Protein AF-A0A9E5EMY8-F1 (afdb_monomer)

Secondary structure (DSSP, 8-state):
-PPPTTGGGSTT------SPPPSSPPP-------HHHHHHHHHT-TTHHHHHHHHHHHHHHHHTT--

Radius of gyration: 20.36 Å; Cα contacts (8 Å, |Δi|>4): 6; chains: 1; bounding box: 60×42×33 Å

pLDDT: mean 76.35, std 15.52, range [46.22, 93.94]

Sequence (67 aa):
MSDPYWVSRFEKATLTRGRPKLETPKVSTTIRFDADVLARFRAGGAGWQSRINDALRQWLSEHASDS

Structure (mmCIF, N/CA/C/O backbone):
data_AF-A0A9E5EMY8-F1
#
_entry.id   AF-A0A9E5EMY8-F1
#
loop_
_atom_site.group_PDB
_atom_site.id
_atom_site.type_symbol
_atom_site.label_atom_id
_atom_site.label_alt_id
_atom_site.label_comp_id
_atom_site.label_asym_id
_atom_site.label_entity_id
_atom_site.label_seq_id
_atom_site.pdbx_PDB_ins_code
_atom_site.Cartn_x
_atom_site.Cartn_y
_atom_site.Cartn_z
_atom_site.occupancy
_atom_site.B_iso_or_equiv
_atom_site.auth_seq_id
_atom_site.auth_comp_id
_atom_site.auth_asym_id
_atom_site.auth_atom_id
_atom_site.pdbx_PDB_model_num
ATOM 1 N N . MET A 1 1 ? 45.725 12.410 -4.694 1.00 46.22 1 MET A N 1
ATOM 2 C CA . MET A 1 1 ? 44.602 11.455 -4.790 1.00 46.22 1 MET A CA 1
ATOM 3 C C . MET A 1 1 ? 43.380 12.267 -5.171 1.00 46.22 1 MET A C 1
ATOM 5 O O . MET A 1 1 ? 43.117 13.240 -4.483 1.00 46.22 1 MET A O 1
ATOM 9 N N . SER A 1 2 ? 42.751 11.966 -6.306 1.00 52.31 2 SER A N 1
ATOM 10 C CA . SER A 1 2 ? 41.653 12.766 -6.866 1.00 52.31 2 SER A CA 1
ATOM 11 C C . SER A 1 2 ? 40.357 12.559 -6.082 1.00 52.31 2 SER A C 1
ATOM 13 O O . SER A 1 2 ? 40.006 11.417 -5.785 1.00 52.31 2 SER A O 1
ATOM 15 N N . ASP A 1 3 ? 39.653 13.647 -5.777 1.00 51.50 3 ASP A N 1
ATOM 16 C CA . ASP A 1 3 ? 38.339 13.607 -5.135 1.00 51.50 3 ASP A CA 1
ATOM 17 C C . ASP A 1 3 ? 37.327 12.796 -5.974 1.00 51.50 3 ASP A C 1
ATOM 19 O O . ASP A 1 3 ? 37.283 12.945 -7.202 1.00 51.50 3 ASP A O 1
ATOM 23 N N . PRO A 1 4 ? 36.499 11.923 -5.361 1.00 63.22 4 PRO A N 1
ATOM 24 C CA . PRO A 1 4 ? 35.508 11.140 -6.090 1.00 63.22 4 PRO A CA 1
ATOM 25 C C . PRO A 1 4 ? 34.447 12.031 -6.748 1.00 63.22 4 PRO A C 1
ATOM 27 O O . PRO A 1 4 ? 33.817 12.864 -6.098 1.00 63.22 4 PRO A O 1
ATOM 30 N N . TYR A 1 5 ? 34.162 11.769 -8.024 1.00 62.81 5 TYR A N 1
ATOM 31 C CA . TYR A 1 5 ? 33.194 12.474 -8.883 1.00 62.81 5 TYR A CA 1
ATOM 32 C C . TYR A 1 5 ? 31.733 12.508 -8.372 1.00 62.81 5 TYR A C 1
ATOM 34 O O . TYR A 1 5 ? 30.872 13.124 -8.998 1.00 62.81 5 TYR A O 1
ATOM 42 N N . TRP A 1 6 ? 31.435 11.875 -7.237 1.00 55.66 6 TRP A N 1
ATOM 43 C CA . TRP A 1 6 ? 30.145 11.974 -6.551 1.00 55.66 6 TRP A CA 1
ATOM 44 C C . TRP A 1 6 ? 30.043 13.177 -5.599 1.00 55.66 6 TRP A C 1
ATOM 46 O O . TRP A 1 6 ? 28.932 13.563 -5.243 1.00 55.66 6 TRP A O 1
ATOM 56 N N . VAL A 1 7 ? 31.163 13.803 -5.216 1.00 57.81 7 VAL A N 1
ATOM 57 C CA . VAL A 1 7 ? 31.178 14.931 -4.264 1.00 57.81 7 VAL A CA 1
ATOM 58 C C . VAL A 1 7 ? 30.762 16.252 -4.937 1.00 57.81 7 VAL A C 1
ATOM 60 O O . VAL A 1 7 ? 30.055 17.054 -4.335 1.00 57.81 7 VAL A O 1
ATOM 63 N N . SER A 1 8 ? 31.057 16.447 -6.228 1.00 57.25 8 SER A N 1
ATOM 64 C CA . SER A 1 8 ? 30.784 17.709 -6.948 1.00 57.25 8 SER A CA 1
ATOM 65 C C . SER A 1 8 ? 29.338 17.913 -7.429 1.00 57.25 8 SER A C 1
ATOM 67 O O . SER A 1 8 ? 29.044 18.932 -8.052 1.00 57.25 8 SER A O 1
ATOM 69 N N . ARG A 1 9 ? 28.406 16.983 -7.168 1.00 55.75 9 ARG A N 1
ATOM 70 C CA . ARG A 1 9 ? 26.998 17.134 -7.598 1.00 55.75 9 ARG A CA 1
ATOM 71 C C . ARG A 1 9 ? 26.083 17.762 -6.540 1.00 55.75 9 ARG A C 1
ATOM 73 O O . ARG A 1 9 ? 24.966 18.151 -6.873 1.00 55.75 9 ARG A O 1
ATOM 80 N N . PHE A 1 10 ? 26.539 17.905 -5.296 1.00 54.50 10 PHE A N 1
ATOM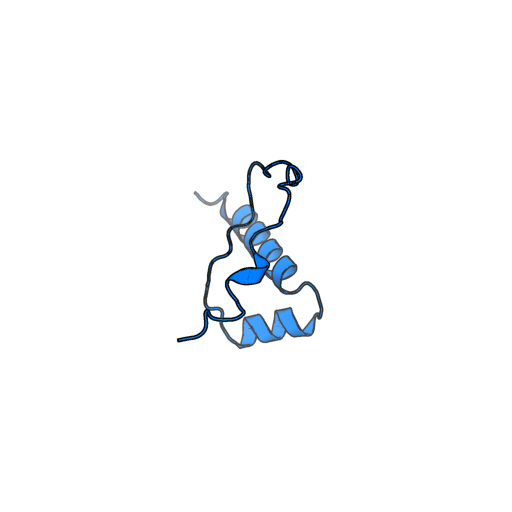 81 C CA . PHE A 1 10 ? 25.691 18.380 -4.194 1.00 54.50 10 PHE A CA 1
ATOM 82 C C . PHE A 1 10 ? 25.826 19.877 -3.871 1.00 54.50 10 PHE A C 1
ATOM 84 O O . PHE A 1 10 ? 25.057 20.389 -3.064 1.00 54.50 10 PHE A O 1
ATOM 91 N N . GLU A 1 11 ? 26.733 20.609 -4.522 1.00 54.41 11 GLU A N 1
ATOM 92 C CA . GLU A 1 11 ? 27.095 21.973 -4.097 1.00 54.41 11 GLU A CA 1
ATOM 93 C C . GLU A 1 11 ? 26.167 23.092 -4.620 1.00 54.41 11 GLU A C 1
ATOM 95 O O . GLU A 1 11 ? 26.271 24.239 -4.195 1.00 54.41 11 GLU A O 1
ATOM 100 N N . LYS A 1 12 ? 25.218 22.792 -5.521 1.00 56.88 12 LYS A N 1
ATOM 101 C CA . LYS A 1 12 ? 24.288 23.799 -6.080 1.00 56.88 12 LYS A CA 1
ATOM 102 C C . LYS A 1 12 ? 22.850 23.302 -6.238 1.00 56.88 12 LYS A C 1
ATOM 104 O O . LYS A 1 12 ? 22.251 23.435 -7.301 1.00 56.88 12 LYS A O 1
ATOM 109 N N . ALA A 1 13 ? 22.267 22.755 -5.175 1.00 55.03 13 ALA A N 1
ATOM 110 C CA . ALA A 1 13 ? 20.815 22.602 -5.093 1.00 55.03 13 ALA A CA 1
ATOM 111 C C . ALA A 1 13 ? 20.241 23.721 -4.215 1.00 55.03 13 ALA A C 1
ATOM 113 O O . ALA A 1 13 ? 20.223 23.635 -2.989 1.00 55.03 13 ALA A O 1
ATOM 114 N N . THR A 1 14 ? 19.784 24.798 -4.850 1.00 56.69 14 THR A N 1
ATOM 115 C CA . THR A 1 14 ? 18.906 25.790 -4.228 1.00 56.69 14 THR A CA 1
ATOM 116 C C . THR A 1 14 ? 17.681 25.067 -3.664 1.00 56.69 14 THR A C 1
ATOM 118 O O . THR A 1 14 ? 16.912 24.453 -4.401 1.00 56.69 14 THR A O 1
ATOM 121 N N . LEU A 1 15 ? 17.519 25.095 -2.339 1.00 58.44 15 LEU A N 1
ATOM 122 C CA . LEU A 1 15 ? 16.405 24.472 -1.623 1.00 58.44 15 LEU A CA 1
ATOM 123 C C . LEU A 1 15 ? 15.102 25.230 -1.921 1.00 58.44 15 LEU A C 1
ATOM 125 O O . LEU A 1 15 ? 14.623 26.026 -1.113 1.00 58.44 15 LEU A O 1
ATOM 129 N N . THR A 1 16 ? 14.509 24.998 -3.092 1.00 58.31 16 THR A N 1
ATOM 130 C CA . THR A 1 16 ? 13.117 25.361 -3.350 1.00 58.31 16 THR A CA 1
ATOM 131 C C . THR A 1 16 ? 12.270 24.617 -2.325 1.00 58.31 16 THR A C 1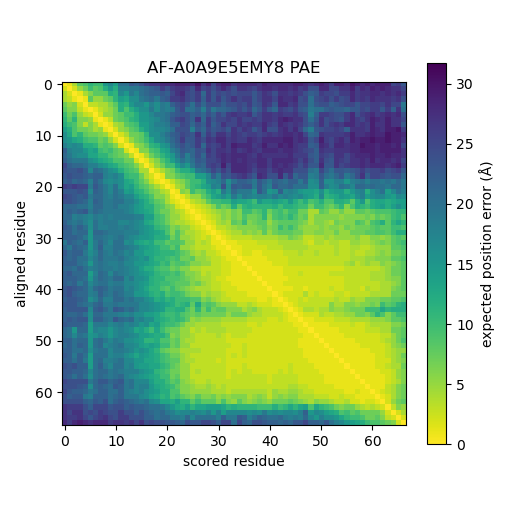
ATOM 133 O O . THR A 1 16 ? 12.254 23.387 -2.313 1.00 58.31 16 THR A O 1
ATOM 136 N N . ARG A 1 17 ? 11.622 25.370 -1.424 1.00 59.31 17 ARG A N 1
ATOM 137 C CA . ARG A 1 17 ? 10.715 24.865 -0.382 1.00 59.31 17 ARG A CA 1
ATOM 138 C C . ARG A 1 17 ? 9.854 23.737 -0.954 1.00 59.31 17 ARG A C 1
ATOM 140 O O . ARG A 1 17 ? 9.012 23.974 -1.817 1.00 59.31 17 ARG A O 1
ATOM 147 N N . GLY A 1 18 ? 10.131 22.513 -0.511 1.00 65.88 18 GLY A N 1
ATOM 148 C CA . GLY A 1 18 ? 9.442 21.321 -0.989 1.00 65.88 18 GLY A CA 1
ATOM 149 C C . GLY A 1 18 ? 7.938 21.371 -0.716 1.00 65.88 18 GLY A C 1
ATOM 150 O O . GLY A 1 18 ? 7.464 22.166 0.099 1.00 65.88 18 GLY A O 1
ATOM 151 N N . ARG A 1 19 ? 7.199 20.488 -1.405 1.00 60.81 19 ARG A N 1
ATOM 152 C CA . ARG A 1 19 ? 5.769 20.200 -1.189 1.00 60.81 19 ARG A CA 1
ATOM 153 C C . ARG A 1 19 ? 5.457 20.172 0.322 1.00 60.81 19 ARG A C 1
ATOM 155 O O . ARG A 1 19 ? 6.251 19.582 1.058 1.00 60.81 19 ARG A O 1
ATOM 162 N N . PRO A 1 20 ? 4.344 20.781 0.786 1.00 68.62 20 PRO A N 1
ATOM 163 C CA . PRO A 1 20 ? 3.978 20.780 2.201 1.00 68.62 20 PRO A CA 1
ATOM 164 C C . PRO A 1 20 ? 4.081 19.368 2.780 1.00 68.62 20 PRO A C 1
ATOM 166 O O . PRO A 1 20 ? 3.680 18.397 2.130 1.00 68.62 20 PRO A O 1
ATOM 169 N N . LYS A 1 21 ? 4.670 19.257 3.978 1.00 60.12 21 LYS A N 1
ATOM 170 C CA . LYS A 1 21 ? 4.771 17.983 4.696 1.00 60.12 21 LYS A CA 1
ATOM 171 C C . LYS A 1 21 ? 3.359 17.424 4.847 1.00 60.12 21 LYS A C 1
ATOM 173 O O . LYS A 1 21 ? 2.509 18.063 5.455 1.00 60.12 21 LYS A O 1
ATOM 178 N N . LEU A 1 22 ? 3.119 16.258 4.254 1.00 65.12 22 LEU A N 1
ATOM 179 C CA . LEU A 1 22 ? 1.880 15.517 4.449 1.00 65.12 22 LEU A CA 1
ATOM 180 C C . LEU A 1 22 ? 1.786 15.158 5.939 1.00 65.12 22 LEU A C 1
ATOM 182 O O . LEU A 1 22 ? 2.772 14.671 6.490 1.00 65.12 22 LEU A O 1
ATOM 186 N N . GLU A 1 23 ? 0.641 15.397 6.581 1.00 62.50 23 GLU A N 1
ATOM 187 C CA . GLU A 1 23 ? 0.465 15.150 8.024 1.00 62.50 23 GLU A CA 1
ATOM 188 C C . GLU A 1 23 ? 0.661 13.671 8.393 1.00 62.50 23 GLU A C 1
ATOM 190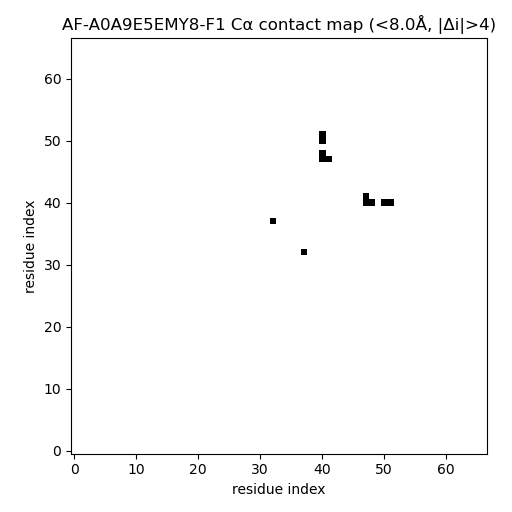 O O . GLU A 1 23 ? 1.142 13.351 9.475 1.00 62.50 23 GLU A O 1
ATOM 195 N N . THR A 1 24 ? 0.365 12.761 7.461 1.00 67.25 24 THR A N 1
ATOM 196 C CA . THR A 1 24 ? 0.566 11.313 7.609 1.00 67.25 24 THR A CA 1
ATOM 197 C C . THR A 1 24 ? 1.277 10.739 6.377 1.00 67.25 24 THR A C 1
ATOM 199 O O . THR A 1 24 ? 0.645 10.229 5.448 1.00 67.25 24 THR A O 1
ATOM 202 N N . PRO A 1 25 ? 2.616 10.850 6.296 1.00 72.94 25 PRO A N 1
ATOM 203 C CA . PRO A 1 25 ? 3.361 10.324 5.160 1.00 72.94 25 PRO A CA 1
ATOM 204 C C . PRO A 1 25 ? 3.282 8.792 5.118 1.00 72.94 25 PRO A C 1
ATOM 206 O O . PRO A 1 25 ? 3.293 8.121 6.150 1.00 72.94 25 PRO A O 1
ATOM 209 N N . LYS A 1 26 ? 3.253 8.220 3.907 1.00 76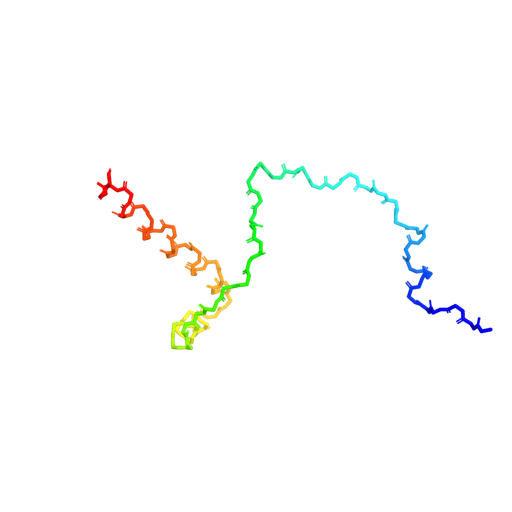.69 26 LYS A N 1
ATOM 210 C CA . LYS A 1 26 ? 3.422 6.772 3.728 1.00 76.69 26 LYS A CA 1
ATOM 211 C C . LYS A 1 26 ? 4.808 6.380 4.240 1.00 76.69 26 LYS A C 1
ATOM 213 O O . LYS A 1 26 ? 5.811 6.898 3.750 1.00 76.69 26 LYS A O 1
ATOM 218 N N . VAL A 1 27 ? 4.861 5.468 5.203 1.00 80.38 27 VAL A N 1
ATOM 219 C CA . VAL A 1 27 ? 6.123 4.947 5.731 1.00 80.38 27 VAL A CA 1
ATOM 220 C C . VAL A 1 27 ? 6.583 3.800 4.834 1.00 80.38 27 VAL A C 1
ATOM 222 O O . VAL A 1 27 ? 5.849 2.840 4.613 1.00 80.38 27 VAL A O 1
ATOM 225 N N . SER A 1 28 ? 7.789 3.920 4.277 1.00 77.25 28 SER A N 1
ATOM 226 C CA . SER A 1 28 ? 8.411 2.838 3.513 1.00 77.25 28 SER A CA 1
ATOM 227 C C . SER A 1 28 ? 9.011 1.828 4.484 1.00 77.25 28 SER A C 1
ATOM 229 O O . SER A 1 28 ? 10.024 2.112 5.122 1.00 77.25 28 SER A O 1
ATOM 231 N N . THR A 1 29 ? 8.409 0.646 4.569 1.00 77.31 29 THR A N 1
ATOM 232 C CA . THR A 1 29 ? 8.893 -0.455 5.409 1.00 77.31 29 THR A CA 1
ATOM 233 C C . THR A 1 29 ? 9.114 -1.700 4.559 1.00 77.31 29 THR A C 1
ATOM 235 O O . THR A 1 29 ? 8.327 -2.005 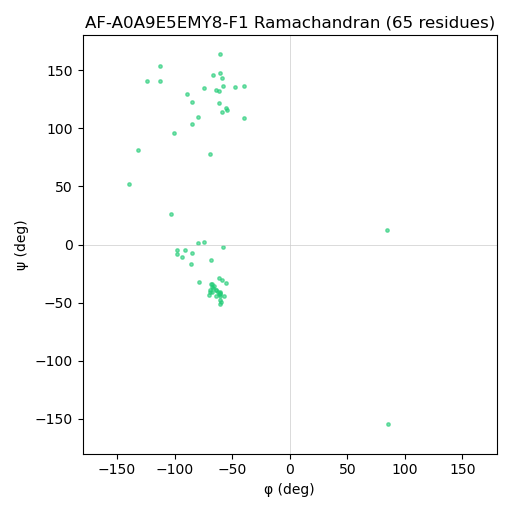3.663 1.00 77.31 29 THR A O 1
ATOM 238 N N . THR A 1 30 ? 10.189 -2.435 4.845 1.00 81.06 30 THR A N 1
ATOM 239 C CA . THR A 1 30 ? 10.483 -3.713 4.189 1.00 81.06 30 THR A CA 1
ATOM 240 C C . THR A 1 30 ? 9.738 -4.832 4.909 1.00 81.06 30 THR A C 1
ATOM 242 O O . THR A 1 30 ? 10.145 -5.256 5.987 1.00 81.06 30 THR A O 1
ATOM 245 N N . ILE A 1 31 ? 8.649 -5.311 4.309 1.00 86.00 31 ILE A N 1
ATOM 246 C CA . ILE A 1 31 ? 7.861 -6.456 4.785 1.00 86.00 31 ILE A CA 1
ATOM 247 C C . ILE A 1 31 ? 8.019 -7.595 3.775 1.00 86.00 31 ILE A C 1
ATOM 249 O O . ILE A 1 31 ? 8.064 -7.358 2.565 1.00 86.00 31 ILE A O 1
ATOM 253 N N . ARG A 1 32 ? 8.132 -8.832 4.266 1.00 87.75 32 ARG A N 1
ATOM 254 C CA . ARG A 1 32 ? 8.132 -10.029 3.418 1.00 87.75 32 ARG A CA 1
ATOM 255 C C . ARG A 1 32 ? 6.694 -10.502 3.227 1.00 87.75 32 ARG A C 1
ATOM 257 O O . ARG A 1 32 ? 5.975 -10.662 4.204 1.00 87.75 32 ARG A O 1
ATOM 264 N N . PHE A 1 33 ? 6.315 -10.722 1.976 1.00 87.69 33 PHE A N 1
ATOM 265 C CA . PHE A 1 33 ? 5.050 -11.338 1.589 1.00 87.69 33 PHE A CA 1
ATOM 266 C C . PHE A 1 33 ? 5.335 -12.697 0.961 1.00 87.69 33 PHE A C 1
ATOM 268 O O . PHE A 1 33 ? 6.400 -12.880 0.360 1.00 87.69 33 PHE A O 1
ATOM 275 N N . ASP A 1 34 ? 4.373 -13.607 1.047 1.00 92.88 34 ASP A N 1
ATOM 276 C CA . ASP A 1 34 ? 4.430 -14.863 0.312 1.00 92.88 34 ASP A CA 1
ATOM 277 C C . ASP A 1 34 ? 4.477 -14.623 -1.205 1.00 92.88 34 ASP A C 1
ATOM 279 O O . ASP A 1 34 ? 3.946 -13.641 -1.748 1.00 92.88 34 ASP A O 1
ATOM 283 N N . ALA A 1 35 ? 5.177 -15.517 -1.904 1.00 91.75 35 ALA A N 1
ATOM 284 C CA . ALA A 1 35 ? 5.458 -15.365 -3.327 1.00 91.75 35 ALA A CA 1
ATOM 285 C C . ALA A 1 35 ? 4.187 -15.441 -4.187 1.00 91.75 35 ALA A C 1
ATOM 287 O O . ALA A 1 35 ? 4.068 -14.721 -5.180 1.00 91.75 35 ALA A O 1
ATOM 288 N N . ASP A 1 36 ? 3.227 -16.277 -3.799 1.00 93.94 36 ASP A N 1
ATOM 289 C CA . ASP A 1 36 ? 1.944 -16.451 -4.476 1.00 93.94 36 ASP A CA 1
ATOM 290 C C . ASP A 1 36 ? 1.051 -15.210 -4.322 1.00 93.94 36 ASP A C 1
ATOM 292 O O . ASP A 1 36 ? 0.450 -14.753 -5.300 1.00 93.94 36 ASP A O 1
ATOM 296 N N . VAL A 1 37 ? 1.035 -14.601 -3.133 1.00 91.31 37 VAL A N 1
ATOM 297 C CA . VAL A 1 37 ? 0.327 -13.344 -2.864 1.00 91.31 37 VAL A CA 1
ATOM 298 C C . VAL A 1 37 ? 0.884 -12.240 -3.760 1.00 91.31 37 VAL A C 1
ATOM 300 O O . VAL A 1 37 ? 0.137 -11.592 -4.498 1.00 91.31 37 VAL A O 1
ATOM 303 N N . LEU A 1 38 ? 2.210 -12.065 -3.784 1.00 90.44 38 LEU A N 1
ATOM 304 C CA . LEU A 1 38 ? 2.848 -11.082 -4.663 1.00 90.44 38 LEU A CA 1
ATOM 305 C C . LEU A 1 38 ? 2.575 -11.357 -6.142 1.00 90.44 38 LEU A C 1
ATOM 307 O O . LEU A 1 38 ? 2.328 -10.409 -6.889 1.00 90.44 38 LEU A O 1
ATOM 311 N N . ALA A 1 39 ? 2.606 -12.620 -6.571 1.00 92.62 39 ALA A N 1
ATOM 312 C CA . ALA A 1 39 ? 2.324 -12.995 -7.951 1.00 92.62 39 ALA A CA 1
ATOM 313 C C . ALA A 1 39 ? 0.901 -12.588 -8.363 1.00 92.62 39 ALA A C 1
ATOM 315 O O . ALA A 1 39 ? 0.729 -11.967 -9.412 1.00 92.62 39 ALA A O 1
ATOM 316 N N . ARG A 1 40 ? -0.102 -12.836 -7.510 1.00 93.50 40 ARG A N 1
ATOM 317 C CA . ARG A 1 40 ? -1.501 -12.439 -7.752 1.00 93.50 40 ARG A CA 1
ATOM 318 C C . ARG A 1 40 ? -1.656 -10.927 -7.895 1.00 93.50 40 ARG A C 1
ATOM 320 O O . ARG A 1 40 ? -2.271 -10.456 -8.851 1.00 93.50 40 ARG A O 1
ATOM 327 N N . PHE A 1 41 ? -1.065 -10.148 -6.989 1.00 91.31 41 PHE A N 1
ATOM 328 C CA . PHE A 1 41 ? -1.161 -8.687 -7.054 1.00 91.31 41 PHE A CA 1
ATOM 329 C C . PHE A 1 41 ? -0.422 -8.112 -8.272 1.00 91.31 41 PHE A C 1
ATOM 331 O O . PHE A 1 41 ? -0.945 -7.212 -8.941 1.00 91.31 41 PHE A O 1
ATOM 338 N N . ARG A 1 42 ? 0.762 -8.650 -8.596 1.00 89.81 42 ARG A N 1
ATOM 339 C CA . ARG A 1 42 ? 1.566 -8.241 -9.760 1.00 89.81 42 ARG A CA 1
ATOM 340 C C . ARG A 1 42 ? 0.916 -8.611 -11.089 1.00 89.81 42 ARG A C 1
ATOM 342 O O . ARG A 1 42 ? 1.041 -7.833 -12.031 1.00 89.81 42 ARG A O 1
ATOM 349 N N . ALA A 1 43 ? 0.198 -9.733 -11.164 1.00 92.06 43 ALA A N 1
ATOM 350 C CA . ALA A 1 43 ? -0.524 -10.146 -12.369 1.00 92.06 43 ALA A CA 1
ATOM 351 C C . ALA A 1 43 ? -1.557 -9.098 -12.816 1.00 92.06 43 ALA A C 1
ATOM 353 O O . ALA A 1 43 ? -1.769 -8.911 -14.008 1.00 92.06 43 ALA A O 1
ATOM 354 N N . GLY A 1 44 ? -2.136 -8.343 -11.875 1.00 82.56 44 GLY A N 1
ATOM 355 C CA . GLY A 1 44 ? -3.031 -7.232 -12.201 1.00 82.56 44 GLY A CA 1
ATOM 356 C C . GLY A 1 44 ? -2.328 -5.975 -12.739 1.00 82.56 44 GLY A C 1
ATOM 357 O O . GLY A 1 44 ? -2.986 -4.959 -12.931 1.00 82.56 44 GLY A O 1
ATOM 358 N N . GLY A 1 45 ? -1.006 -5.971 -12.925 1.00 88.94 45 GLY A N 1
ATOM 359 C CA . GLY A 1 45 ? -0.263 -4.876 -13.558 1.00 88.94 45 GLY A CA 1
ATOM 360 C C . GLY A 1 45 ? 0.151 -3.732 -12.623 1.00 88.94 45 GLY A C 1
ATOM 361 O O . GLY A 1 45 ? 0.347 -3.910 -11.417 1.00 88.94 45 GLY A O 1
ATOM 362 N N . ALA A 1 46 ? 0.325 -2.536 -13.196 1.00 87.56 46 ALA A N 1
ATOM 363 C CA . ALA A 1 46 ? 0.804 -1.351 -12.482 1.00 87.56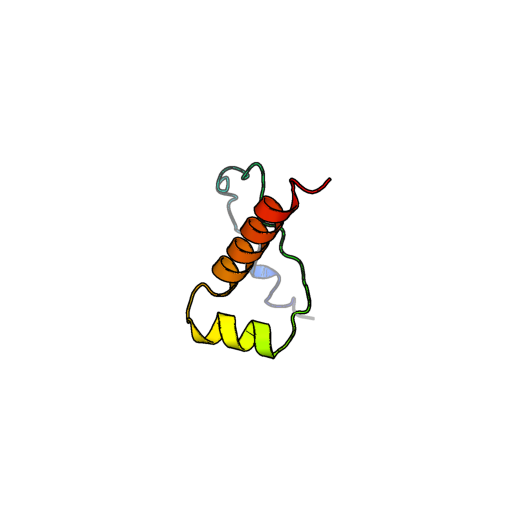 46 ALA A CA 1
ATOM 364 C C . ALA A 1 46 ? -0.104 -0.972 -11.294 1.00 87.56 46 ALA A C 1
ATOM 366 O O . ALA A 1 46 ? -1.326 -1.109 -11.343 1.00 87.56 46 ALA A O 1
ATOM 367 N N . GLY A 1 47 ? 0.502 -0.496 -10.202 1.00 87.94 47 GLY A N 1
ATOM 368 C CA . GLY A 1 47 ? -0.230 -0.123 -8.985 1.00 87.94 47 GLY A CA 1
ATOM 369 C C . GLY A 1 47 ? -0.531 -1.283 -8.029 1.00 87.94 47 GLY A C 1
ATOM 370 O O . GLY A 1 47 ? -1.297 -1.103 -7.085 1.00 87.94 47 GLY A O 1
ATOM 371 N N . TRP A 1 48 ? 0.086 -2.454 -8.219 1.00 92.31 48 TRP A N 1
ATOM 372 C CA . TRP A 1 48 ? -0.066 -3.600 -7.313 1.00 92.31 48 TRP A CA 1
ATOM 373 C C . TRP A 1 48 ? 0.280 -3.272 -5.844 1.00 92.31 48 TRP A C 1
ATOM 375 O O . TRP A 1 48 ? -0.373 -3.782 -4.938 1.00 92.31 48 TRP A O 1
ATOM 385 N N . GLN A 1 49 ? 1.238 -2.365 -5.600 1.00 88.00 49 GLN A N 1
ATOM 386 C CA . GLN A 1 49 ? 1.579 -1.882 -4.252 1.00 88.00 49 GLN A CA 1
ATOM 387 C C . GLN A 1 49 ? 0.475 -1.021 -3.615 1.00 88.00 49 GLN A C 1
ATOM 389 O O . GLN A 1 49 ? 0.287 -1.056 -2.403 1.00 88.00 49 GLN A O 1
ATOM 394 N N . SER A 1 50 ? -0.266 -0.245 -4.410 1.00 89.56 50 SER A N 1
ATOM 395 C CA . SER A 1 50 ? -1.434 0.482 -3.900 1.00 89.56 50 SER A CA 1
ATOM 396 C C . SER A 1 50 ? -2.556 -0.497 -3.572 1.00 89.56 50 SER A C 1
ATOM 398 O O . SER A 1 50 ? -3.113 -0.433 -2.485 1.00 89.56 50 SER A O 1
ATOM 400 N N . ARG A 1 51 ? -2.800 -1.480 -4.449 1.00 90.31 51 ARG A N 1
ATOM 401 C CA . ARG A 1 51 ? -3.837 -2.500 -4.238 1.00 90.31 51 ARG A CA 1
ATOM 402 C C . ARG A 1 51 ? -3.612 -3.338 -2.982 1.00 90.31 51 ARG A C 1
ATOM 404 O O . ARG A 1 51 ? -4.566 -3.577 -2.253 1.00 90.31 51 ARG A O 1
ATOM 411 N N . ILE A 1 52 ? -2.374 -3.752 -2.701 1.00 91.44 52 ILE A N 1
ATOM 412 C CA . ILE A 1 52 ? -2.085 -4.484 -1.458 1.00 91.44 52 ILE A CA 1
ATOM 413 C C . ILE A 1 52 ? -2.283 -3.593 -0.222 1.00 91.44 52 ILE A C 1
ATOM 415 O O . ILE A 1 52 ? -2.828 -4.051 0.774 1.00 91.44 52 ILE A O 1
ATOM 419 N N . ASN A 1 53 ? -1.921 -2.306 -0.291 1.00 90.69 53 ASN A N 1
ATOM 420 C CA . ASN A 1 53 ? -2.206 -1.352 0.785 1.00 90.69 53 ASN A CA 1
ATOM 421 C C . ASN A 1 53 ? -3.716 -1.176 1.013 1.00 90.69 53 ASN A C 1
ATOM 423 O O . ASN A 1 53 ? -4.150 -1.101 2.159 1.00 90.69 53 ASN A O 1
ATOM 427 N N . ASP A 1 54 ? -4.510 -1.112 -0.053 1.00 92.19 54 ASP A N 1
ATOM 428 C CA . ASP A 1 54 ? -5.961 -0.941 0.051 1.00 92.19 54 ASP A CA 1
ATOM 429 C C . ASP A 1 54 ? -6.626 -2.197 0.630 1.00 92.19 54 ASP A C 1
ATOM 431 O O . ASP A 1 54 ? -7.478 -2.081 1.506 1.00 92.19 54 ASP A O 1
ATOM 435 N N . ALA A 1 55 ? -6.158 -3.390 0.244 1.00 92.31 55 ALA A N 1
ATOM 436 C CA . ALA A 1 55 ? -6.598 -4.653 0.837 1.00 92.31 55 ALA A CA 1
ATOM 437 C C . ALA A 1 55 ? -6.296 -4.722 2.345 1.00 92.31 55 ALA A C 1
ATOM 439 O O . ALA A 1 55 ? -7.150 -5.126 3.129 1.00 92.31 55 ALA A O 1
ATOM 440 N N . LEU A 1 56 ? -5.109 -4.273 2.771 1.00 91.12 56 LEU A N 1
ATOM 441 C CA . LEU A 1 56 ? -4.758 -4.199 4.194 1.00 91.12 56 LEU A CA 1
ATOM 442 C C . LEU A 1 56 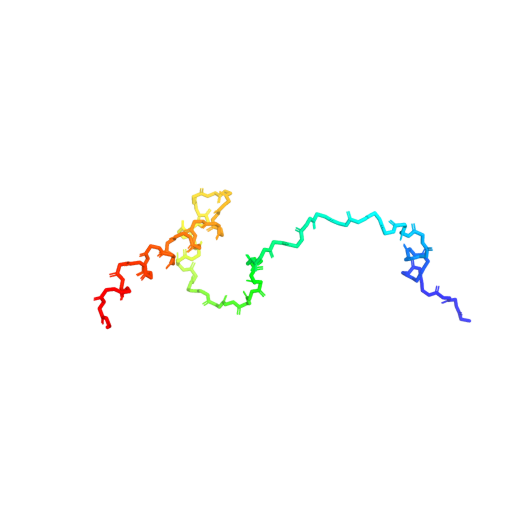? -5.647 -3.206 4.953 1.00 91.12 56 LEU A C 1
ATOM 444 O O . LEU A 1 56 ? -6.050 -3.481 6.079 1.00 91.12 56 LEU A O 1
ATOM 448 N N . ARG A 1 57 ? -5.979 -2.059 4.346 1.00 91.25 57 ARG A N 1
ATOM 449 C CA . ARG A 1 57 ? -6.902 -1.078 4.941 1.00 91.25 57 ARG A CA 1
ATOM 450 C C . ARG A 1 57 ? -8.303 -1.645 5.101 1.00 91.25 57 ARG A C 1
ATOM 452 O O . ARG A 1 57 ? -8.888 -1.469 6.161 1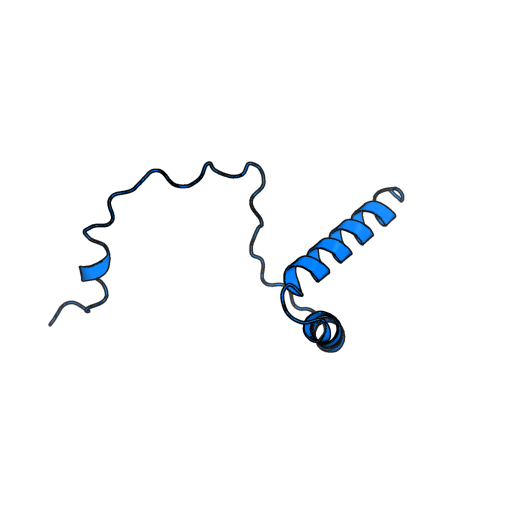.00 91.25 57 ARG A O 1
ATOM 459 N N . GLN A 1 58 ? -8.806 -2.328 4.076 1.00 92.00 58 GLN A N 1
ATOM 460 C CA . GLN A 1 58 ? -10.100 -2.994 4.130 1.00 92.00 58 GLN A CA 1
ATOM 461 C C . GLN A 1 58 ? -10.128 -4.044 5.244 1.00 92.00 58 GLN A C 1
ATOM 463 O O . GLN A 1 58 ? -11.022 -4.006 6.083 1.00 92.00 58 GLN A O 1
ATOM 468 N N . TRP A 1 59 ? -9.114 -4.912 5.301 1.00 93.56 59 TRP A N 1
ATOM 469 C CA . TRP A 1 59 ? -9.002 -5.927 6.346 1.00 93.56 59 TRP A CA 1
ATOM 470 C C . TRP A 1 59 ? -9.009 -5.296 7.744 1.00 93.56 59 TRP A C 1
ATOM 472 O O . TRP A 1 59 ? -9.756 -5.738 8.613 1.00 93.56 59 TRP A O 1
ATOM 482 N N . LEU A 1 60 ? -8.256 -4.208 7.949 1.00 93.31 60 LEU A N 1
ATOM 483 C CA . LEU A 1 60 ? -8.273 -3.470 9.214 1.00 93.31 60 LEU A CA 1
ATOM 484 C C . LEU A 1 60 ? -9.652 -2.886 9.531 1.00 93.31 60 LEU A C 1
ATOM 486 O O . LEU A 1 60 ? -10.069 -2.961 10.675 1.00 93.31 60 LEU A O 1
ATOM 490 N N . SER A 1 61 ? -10.369 -2.312 8.561 1.00 91.50 61 SER A N 1
ATOM 491 C CA . SER A 1 61 ? -11.720 -1.778 8.791 1.00 91.50 61 SER A CA 1
ATOM 492 C C . SER A 1 61 ? -12.728 -2.864 9.168 1.00 91.50 61 SER A C 1
ATOM 494 O O . SER A 1 61 ? -13.560 -2.636 10.041 1.00 91.50 61 SER A O 1
ATOM 496 N N . GLU A 1 62 ? -12.635 -4.036 8.542 1.00 90.81 62 GLU A N 1
ATOM 497 C CA . GLU A 1 62 ? -13.492 -5.190 8.834 1.00 90.81 62 GLU A CA 1
ATOM 498 C C . GLU A 1 62 ? -13.226 -5.759 10.237 1.00 90.81 62 GLU A C 1
ATOM 500 O O . GLU A 1 62 ? -14.165 -6.132 10.932 1.00 90.81 62 GLU A O 1
ATOM 505 N N . HIS A 1 63 ? -11.966 -5.763 10.685 1.00 89.94 63 HIS A N 1
ATOM 506 C CA . HIS A 1 63 ? -11.555 -6.352 11.968 1.00 89.94 63 HIS A CA 1
ATOM 507 C C . HIS A 1 63 ? -11.420 -5.325 13.104 1.00 89.94 63 HIS A C 1
ATOM 509 O O . HIS A 1 63 ? -11.269 -5.700 14.261 1.00 89.94 63 HIS A O 1
ATOM 515 N N . ALA A 1 64 ? -11.516 -4.025 12.813 1.00 77.44 64 ALA A N 1
ATOM 516 C CA . ALA A 1 64 ? -11.498 -2.965 13.825 1.00 77.44 64 ALA A CA 1
ATOM 517 C C . ALA A 1 64 ? -12.751 -2.958 14.716 1.00 77.44 64 ALA A C 1
ATOM 519 O O . ALA A 1 64 ? -12.757 -2.267 15.728 1.00 77.44 64 ALA A O 1
ATOM 520 N N . SER A 1 65 ? -13.804 -3.691 14.335 1.00 66.88 65 SER A N 1
ATOM 521 C CA . SER A 1 65 ? -15.038 -3.822 15.125 1.00 66.88 65 SER A CA 1
ATOM 522 C C . SER A 1 65 ? -15.021 -5.014 16.090 1.00 66.88 65 SER A C 1
ATOM 524 O O . SER A 1 65 ? -15.972 -5.177 16.846 1.00 66.88 65 SER A O 1
ATOM 526 N N . ASP A 1 66 ? -13.971 -5.841 16.055 1.00 61.31 66 ASP A N 1
ATOM 527 C CA . ASP A 1 66 ? -13.867 -7.098 16.812 1.00 61.31 66 ASP A CA 1
ATOM 528 C C . ASP A 1 66 ? -12.944 -6.963 18.046 1.00 61.31 66 ASP A C 1
ATOM 530 O O . ASP A 1 66 ? -12.300 -7.915 18.488 1.00 61.31 66 ASP A O 1
ATOM 534 N N . SER A 1 67 ? -12.812 -5.748 18.595 1.00 49.69 67 SER A N 1
ATOM 535 C CA . SER A 1 67 ? -12.019 -5.443 19.800 1.00 49.69 67 SER A CA 1
ATOM 536 C C . SER A 1 67 ? -12.707 -4.443 20.716 1.00 49.69 67 SER A C 1
ATOM 538 O O . SER A 1 67 ? -13.330 -3.493 20.193 1.00 49.69 67 SER A O 1
#

Mean predicted aligned error: 12.93 Å

Solvent-accessible surface area (backbone atoms only — not comparable to full-atom values): 4656 Å² total; per-residue (Å²): 133,83,82,64,85,77,66,79,74,68,84,78,71,80,82,69,84,67,81,79,82,62,96,77,66,87,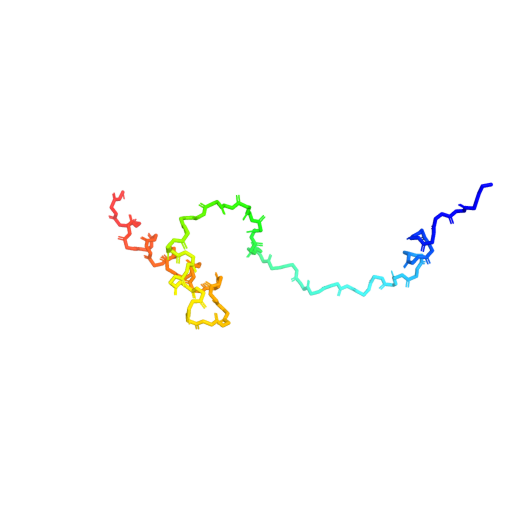78,91,72,94,76,91,74,59,69,66,61,51,48,58,40,50,72,72,42,87,61,30,72,57,52,53,52,50,52,52,51,51,52,48,63,70,54,62,76,77,114

Foldseek 3Di:
DDDDPVVVPPPDDDCPPDDPPDPDDDDDDDDDDDPVLLVVLCVVPPCSVVVVVVVVVVVCVVCVVVD

Nearest PDB structures (foldseek):
  5m3f-assembly1_D  TM=2.314E-01  e=7.791E+00  Saccharomyces cerevisiae S288C